Protein AF-A0A7X8QRB0-F1 (afdb_monomer_lite)

Structure (mmCIF, N/CA/C/O backbone):
data_AF-A0A7X8QRB0-F1
#
_entry.id   AF-A0A7X8QRB0-F1
#
loop_
_atom_site.group_PDB
_atom_site.id
_atom_site.type_symbol
_atom_site.label_atom_id
_atom_site.label_alt_id
_atom_site.label_comp_id
_atom_site.label_asym_id
_atom_site.label_entity_id
_atom_site.label_seq_id
_atom_site.pdbx_PDB_ins_code
_atom_site.Cartn_x
_atom_site.Cartn_y
_atom_site.Cartn_z
_atom_site.occupancy
_atom_site.B_iso_or_equiv
_atom_site.auth_seq_id
_atom_site.auth_comp_id
_atom_site.auth_asym_id
_atom_site.auth_atom_id
_atom_site.pdbx_PDB_model_num
ATOM 1 N N . MET A 1 1 ? -6.340 -2.552 20.810 1.00 59.66 1 MET A N 1
ATOM 2 C CA . MET A 1 1 ? -6.250 -3.224 19.488 1.00 59.66 1 MET A CA 1
ATOM 3 C C . MET A 1 1 ? -6.613 -2.319 18.308 1.00 59.66 1 MET A C 1
ATOM 5 O O . MET A 1 1 ? -5.740 -2.111 17.477 1.00 59.66 1 MET A O 1
ATOM 9 N N . LYS A 1 2 ? -7.814 -1.716 18.233 1.00 75.62 2 LYS A N 1
ATOM 10 C CA . LYS A 1 2 ? -8.222 -0.859 17.089 1.00 75.62 2 LYS A CA 1
ATOM 11 C C . LYS A 1 2 ? -7.241 0.289 16.769 1.00 75.62 2 LYS A C 1
ATOM 13 O O . LYS A 1 2 ? -6.899 0.493 15.609 1.00 75.62 2 LYS A O 1
ATOM 18 N N . ASN A 1 3 ? -6.697 0.962 17.787 1.00 85.38 3 ASN A N 1
ATOM 19 C CA . ASN A 1 3 ? -5.742 2.066 17.588 1.00 85.38 3 ASN A CA 1
ATOM 20 C C . ASN A 1 3 ? -4.359 1.610 17.093 1.00 85.38 3 ASN A C 1
ATOM 22 O O . ASN A 1 3 ? -3.660 2.378 16.438 1.00 85.38 3 ASN A O 1
ATOM 26 N N . PHE A 1 4 ? -3.959 0.372 17.398 1.00 90.06 4 PHE A N 1
ATOM 27 C CA . PHE A 1 4 ? -2.669 -0.174 16.969 1.00 90.06 4 PHE A CA 1
ATOM 28 C C . PHE A 1 4 ? -2.709 -0.552 15.488 1.00 90.06 4 PHE A C 1
ATOM 30 O O . PHE A 1 4 ? -1.820 -0.182 14.730 1.00 90.06 4 PHE A O 1
ATOM 37 N N . ILE A 1 5 ? -3.804 -1.194 15.069 1.00 93.62 5 ILE A N 1
ATOM 38 C CA . ILE A 1 5 ? -4.062 -1.522 13.663 1.00 93.62 5 ILE A CA 1
ATOM 39 C C . ILE A 1 5 ? -4.164 -0.238 12.834 1.00 93.62 5 ILE A C 1
ATOM 41 O O . ILE A 1 5 ? -3.535 -0.146 11.786 1.00 93.62 5 ILE A O 1
ATOM 45 N N . LYS A 1 6 ? -4.869 0.788 13.334 1.00 94.62 6 LYS A N 1
ATOM 46 C CA . LYS A 1 6 ? -4.963 2.091 12.658 1.00 94.62 6 LYS A CA 1
ATOM 47 C C . LYS A 1 6 ? -3.584 2.718 12.419 1.00 94.62 6 LYS A C 1
ATOM 49 O O . LYS A 1 6 ? -3.262 3.055 11.287 1.00 94.62 6 LYS A O 1
ATOM 54 N N . ARG A 1 7 ? -2.743 2.798 13.456 1.00 94.62 7 ARG A N 1
ATOM 55 C CA . ARG A 1 7 ? -1.371 3.327 13.334 1.00 94.62 7 ARG A CA 1
ATOM 56 C C . ARG A 1 7 ? -0.492 2.510 12.386 1.00 94.62 7 ARG A C 1
ATOM 58 O O . ARG A 1 7 ? 0.382 3.067 11.728 1.00 94.62 7 ARG A O 1
ATOM 65 N N . TRP A 1 8 ? -0.682 1.195 12.345 1.00 95.12 8 TRP A N 1
ATOM 66 C CA . TRP A 1 8 ? 0.051 0.322 11.433 1.00 95.12 8 TRP A CA 1
ATOM 67 C C . TRP A 1 8 ? -0.362 0.548 9.971 1.00 95.12 8 TRP A C 1
ATOM 69 O O . TRP A 1 8 ? 0.508 0.699 9.117 1.00 95.12 8 TRP A O 1
ATOM 79 N N . LEU A 1 9 ? -1.665 0.680 9.701 1.00 94.50 9 LEU A N 1
ATOM 80 C CA . LEU A 1 9 ? -2.189 1.004 8.370 1.00 94.50 9 LEU A CA 1
ATOM 81 C C . LEU A 1 9 ? -1.729 2.385 7.883 1.00 94.50 9 LEU A C 1
ATOM 83 O O . LEU A 1 9 ? -1.308 2.511 6.739 1.00 94.50 9 LEU A O 1
ATOM 87 N N . GLU A 1 10 ? -1.729 3.398 8.753 1.00 94.69 10 GLU A N 1
ATOM 88 C CA . GLU A 1 10 ? -1.223 4.742 8.423 1.00 94.69 10 GLU A CA 1
ATOM 89 C C . GLU A 1 10 ? 0.267 4.718 8.037 1.00 94.69 10 GLU A C 1
ATOM 91 O O . GLU A 1 10 ? 0.688 5.395 7.097 1.00 94.69 10 GLU A O 1
ATOM 96 N N . ARG A 1 11 ? 1.080 3.908 8.734 1.00 94.19 11 ARG A N 1
ATOM 97 C CA . ARG A 1 11 ? 2.496 3.712 8.383 1.00 94.19 11 ARG A CA 1
ATOM 98 C C . ARG A 1 11 ? 2.651 3.031 7.028 1.00 94.19 11 ARG A C 1
ATOM 100 O O . ARG A 1 11 ? 3.443 3.503 6.219 1.00 94.19 11 ARG A O 1
ATOM 107 N N . LEU A 1 12 ? 1.887 1.968 6.773 1.00 91.44 12 LEU A N 1
ATOM 108 C CA . LEU A 1 12 ? 1.903 1.274 5.484 1.00 91.44 12 LEU A CA 1
ATOM 109 C C . LEU A 1 12 ? 1.507 2.191 4.329 1.00 91.44 12 LEU A C 1
ATOM 111 O O . LEU A 1 12 ? 2.172 2.190 3.300 1.00 91.44 12 LEU A O 1
ATOM 115 N N . GLU A 1 13 ? 0.459 2.997 4.498 1.00 88.81 13 GLU A N 1
ATOM 116 C CA . GLU A 1 13 ? 0.024 3.950 3.478 1.00 88.81 13 GLU A CA 1
ATOM 117 C C . GLU A 1 13 ? 1.132 4.960 3.153 1.00 88.81 13 GLU A C 1
ATOM 119 O O . GLU A 1 13 ? 1.414 5.218 1.981 1.00 88.81 13 GLU A O 1
ATOM 124 N N . LYS A 1 14 ? 1.791 5.504 4.183 1.00 90.94 14 LYS A N 1
ATOM 125 C CA . LYS A 1 14 ? 2.892 6.454 4.006 1.00 90.94 14 LYS A CA 1
ATOM 126 C C . LYS A 1 14 ? 4.065 5.817 3.257 1.00 90.94 14 LYS A C 1
ATOM 128 O O . LYS A 1 14 ? 4.516 6.372 2.259 1.00 90.94 14 LYS A O 1
ATOM 133 N N . THR A 1 15 ? 4.502 4.632 3.683 1.00 88.38 15 THR A N 1
ATOM 134 C CA . THR A 1 15 ? 5.606 3.905 3.043 1.00 88.38 15 THR A CA 1
ATOM 135 C C . THR A 1 15 ? 5.268 3.493 1.609 1.00 88.38 15 THR A C 1
ATOM 137 O O . THR A 1 15 ? 6.120 3.609 0.730 1.00 88.38 15 THR A O 1
ATOM 140 N N . ASN A 1 16 ? 4.031 3.073 1.333 1.00 86.00 16 ASN A N 1
ATOM 141 C CA . ASN A 1 16 ? 3.611 2.734 -0.026 1.00 86.00 16 ASN A CA 1
ATOM 142 C C . ASN A 1 16 ? 3.650 3.955 -0.952 1.00 86.00 16 ASN A C 1
ATOM 144 O O . ASN A 1 16 ? 4.160 3.848 -2.063 1.00 86.00 16 ASN A O 1
ATOM 148 N N . LYS A 1 17 ? 3.184 5.124 -0.490 1.00 84.62 17 LYS A N 1
ATOM 149 C CA . LYS A 1 17 ? 3.259 6.371 -1.271 1.00 84.62 17 LYS A CA 1
ATOM 150 C C . LYS A 1 17 ? 4.699 6.807 -1.541 1.00 84.62 17 LYS A C 1
ATOM 152 O O . LYS A 1 17 ? 4.982 7.267 -2.641 1.00 84.62 17 LYS A O 1
ATOM 157 N N . GLU A 1 18 ? 5.591 6.672 -0.561 1.00 86.06 18 GLU A N 1
ATOM 158 C CA . GLU A 1 18 ? 7.008 7.040 -0.702 1.00 86.06 18 GLU A CA 1
ATOM 159 C C . GLU A 1 18 ? 7.751 6.144 -1.705 1.00 86.06 18 GLU A C 1
ATOM 161 O O . GLU A 1 18 ? 8.554 6.650 -2.483 1.00 86.06 18 GLU A O 1
ATOM 166 N N . ASN A 1 19 ? 7.471 4.835 -1.722 1.00 84.06 19 ASN A N 1
ATOM 167 C CA . ASN A 1 19 ? 8.211 3.879 -2.557 1.00 84.06 19 ASN A CA 1
ATOM 168 C C . ASN A 1 19 ? 7.576 3.622 -3.929 1.00 84.06 19 ASN A C 1
ATOM 170 O O . ASN A 1 19 ? 8.292 3.390 -4.900 1.00 84.06 19 ASN A O 1
ATOM 174 N N . PHE A 1 20 ? 6.246 3.643 -4.019 1.00 82.56 20 PHE A N 1
ATOM 175 C CA . PHE A 1 20 ? 5.510 3.264 -5.231 1.00 82.56 20 PHE A CA 1
ATOM 176 C C . PHE A 1 20 ? 4.742 4.434 -5.863 1.00 82.56 20 PHE A C 1
ATOM 178 O O . PHE A 1 20 ? 4.234 4.311 -6.974 1.00 82.56 20 PHE A O 1
ATOM 185 N N . GLY A 1 21 ? 4.683 5.592 -5.198 1.00 75.75 21 GLY A N 1
ATOM 186 C CA . GLY A 1 21 ? 3.969 6.764 -5.694 1.00 75.75 21 GLY A CA 1
ATOM 187 C C . GLY A 1 21 ? 2.447 6.642 -5.567 1.00 75.75 21 GLY A C 1
ATOM 188 O O . GLY A 1 21 ? 1.922 5.990 -4.665 1.00 75.75 21 GLY A O 1
ATOM 189 N N . LYS A 1 22 ? 1.721 7.347 -6.444 1.00 73.12 22 LYS A N 1
ATOM 190 C CA . LYS A 1 22 ? 0.244 7.360 -6.485 1.00 73.12 22 LYS A CA 1
ATOM 191 C C . LYS A 1 22 ? -0.339 6.418 -7.538 1.00 73.12 22 LYS A C 1
ATOM 193 O O . LYS A 1 22 ? -1.552 6.227 -7.564 1.00 73.12 22 LYS A O 1
ATOM 198 N N . GLU A 1 23 ? 0.498 5.898 -8.428 1.00 71.88 23 GLU A N 1
ATOM 199 C CA . GLU A 1 23 ? 0.045 5.039 -9.512 1.00 71.88 23 GLU A CA 1
ATOM 200 C C . GLU A 1 23 ? -0.038 3.583 -9.045 1.00 71.88 23 GLU A C 1
ATOM 202 O O . GLU A 1 23 ? 0.766 3.147 -8.217 1.00 71.88 23 GLU A O 1
ATOM 207 N N . PRO A 1 24 ? -1.023 2.820 -9.543 1.00 73.12 24 PRO A N 1
ATOM 208 C CA . PRO A 1 24 ? -1.107 1.402 -9.253 1.00 73.12 24 PRO A CA 1
ATOM 209 C C . PRO A 1 24 ? 0.141 0.684 -9.774 1.00 73.12 24 PRO A C 1
ATOM 211 O O . PRO A 1 24 ? 0.630 0.954 -10.873 1.00 73.12 24 PRO A O 1
ATOM 214 N N . LEU A 1 25 ? 0.627 -0.274 -8.986 1.00 71.56 25 LEU A N 1
ATOM 215 C CA . LEU A 1 25 ? 1.655 -1.214 -9.414 1.00 71.56 25 LEU A CA 1
ATOM 216 C C . LEU A 1 25 ? 1.063 -2.142 -10.473 1.00 71.56 25 LEU A C 1
ATOM 218 O O . LEU A 1 25 ? 0.527 -3.201 -10.160 1.00 71.56 25 LEU A O 1
ATOM 222 N N . ASP A 1 26 ? 1.137 -1.725 -11.731 1.00 73.12 26 ASP A N 1
ATOM 223 C CA . ASP A 1 26 ? 0.810 -2.589 -12.854 1.00 73.12 26 ASP A CA 1
ATOM 224 C C . ASP A 1 26 ? 2.031 -3.453 -13.193 1.00 73.12 26 ASP A C 1
ATOM 226 O O . ASP A 1 26 ? 3.139 -2.951 -13.425 1.00 73.12 26 ASP A O 1
ATOM 230 N N . CYS A 1 27 ? 1.828 -4.768 -13.244 1.00 72.12 27 CYS A N 1
ATOM 231 C CA . CYS A 1 27 ? 2.837 -5.729 -13.673 1.00 72.12 27 CYS A CA 1
ATOM 232 C C . CYS A 1 27 ? 3.360 -5.418 -15.087 1.00 72.12 27 CYS A C 1
ATOM 234 O O . CYS A 1 27 ? 4.541 -5.647 -15.364 1.00 72.12 27 CYS A O 1
ATOM 236 N N . CYS A 1 28 ? 2.540 -4.803 -15.947 1.00 71.00 28 CYS A N 1
ATOM 237 C CA . CYS A 1 28 ? 2.961 -4.346 -17.272 1.00 71.00 28 CYS A CA 1
ATOM 238 C C . CYS A 1 28 ? 3.936 -3.154 -17.210 1.00 71.00 28 CYS A C 1
ATOM 240 O O . CYS A 1 28 ? 4.816 -3.022 -18.065 1.00 71.00 28 CYS A O 1
ATOM 242 N N . SER A 1 29 ? 3.807 -2.296 -16.195 1.00 66.56 29 SER A N 1
ATOM 243 C CA . SER A 1 29 ? 4.629 -1.093 -16.001 1.00 66.56 29 SER A CA 1
ATOM 244 C C . SER A 1 29 ? 5.939 -1.394 -15.270 1.00 66.56 29 SER A C 1
ATOM 246 O O . SER A 1 29 ? 6.987 -0.852 -15.633 1.00 66.56 29 SER A O 1
ATOM 248 N N . LEU A 1 30 ? 5.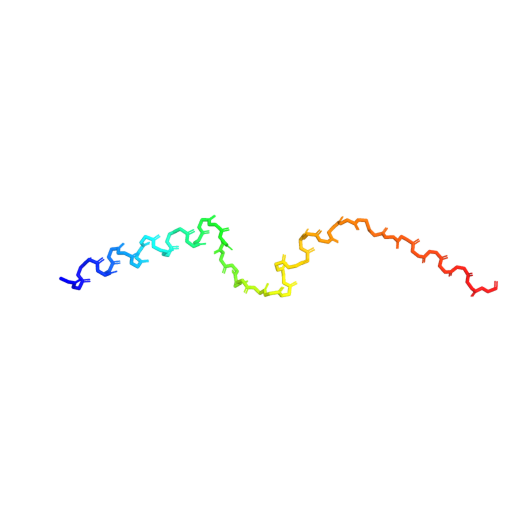91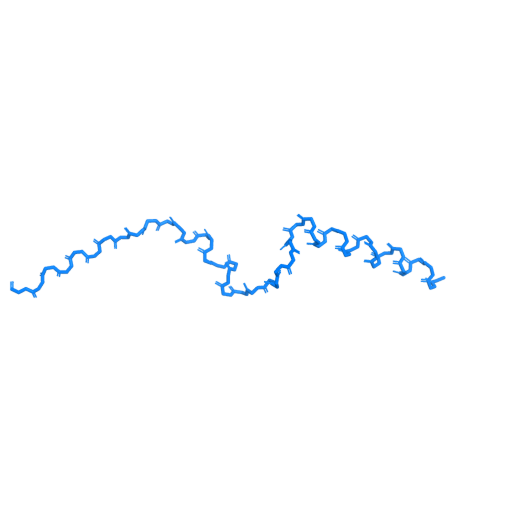2 -2.323 -14.309 1.00 66.88 30 LEU A N 1
ATOM 249 C CA . LEU A 1 30 ? 7.082 -2.744 -13.527 1.00 66.88 30 LEU A CA 1
ATOM 250 C C . LEU A 1 30 ? 8.173 -3.410 -14.388 1.00 66.88 30 LEU A C 1
ATOM 252 O O . LEU A 1 30 ? 9.361 -3.182 -14.170 1.00 66.88 30 LEU A O 1
ATOM 256 N N . GLY A 1 31 ? 7.793 -4.181 -15.413 1.00 62.53 31 GLY A N 1
ATOM 257 C CA . GLY A 1 31 ? 8.743 -4.799 -16.351 1.00 62.53 31 GLY A CA 1
ATOM 258 C C . GLY A 1 31 ? 9.244 -3.865 -17.461 1.00 62.53 31 GLY A C 1
ATOM 259 O O . GLY A 1 31 ? 10.264 -4.139 -18.099 1.00 62.53 31 GLY A O 1
ATOM 260 N N . ARG A 1 32 ? 8.553 -2.745 -17.712 1.00 61.62 32 ARG A N 1
ATOM 261 C CA . ARG A 1 32 ? 8.865 -1.827 -18.820 1.00 61.62 32 ARG A CA 1
ATOM 262 C C . ARG A 1 32 ? 10.020 -0.880 -18.505 1.00 61.62 32 ARG A C 1
ATOM 264 O O . ARG A 1 32 ? 10.782 -0.547 -19.410 1.00 61.62 32 ARG A O 1
ATOM 271 N N . GLN A 1 33 ? 10.192 -0.474 -17.244 1.00 57.81 33 GLN A N 1
ATOM 272 C CA . GLN A 1 33 ? 11.305 0.404 -16.852 1.00 57.81 33 GLN A CA 1
ATOM 273 C C . GLN A 1 33 ? 12.675 -0.288 -16.943 1.00 57.81 33 GLN A C 1
ATOM 275 O O . GLN A 1 33 ? 13.644 0.357 -17.340 1.00 57.81 33 GLN A O 1
ATOM 280 N N . ASN A 1 34 ? 12.743 -1.600 -16.696 1.00 56.28 34 ASN A N 1
ATOM 281 C CA . ASN A 1 34 ? 13.988 -2.376 -16.798 1.00 56.28 34 ASN A CA 1
ATOM 282 C C . ASN A 1 34 ? 14.401 -2.695 -18.249 1.00 56.28 34 ASN A C 1
ATOM 284 O O . ASN A 1 34 ? 15.545 -3.065 -18.492 1.00 56.28 34 ASN A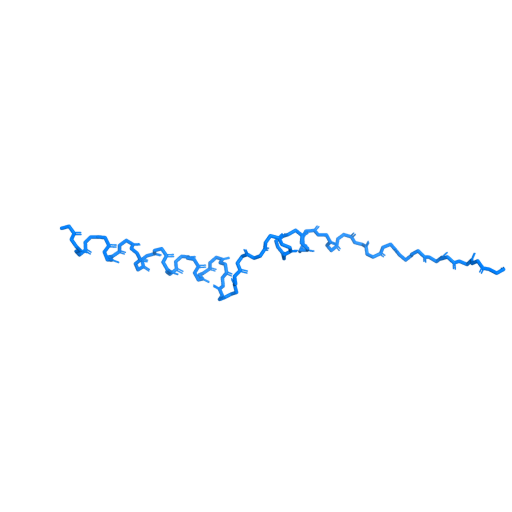 O 1
ATOM 288 N N . ASN A 1 35 ? 13.502 -2.496 -19.221 1.00 53.62 35 ASN A N 1
ATOM 289 C CA . ASN A 1 35 ? 13.737 -2.730 -20.651 1.00 53.62 35 ASN A CA 1
ATOM 290 C C . ASN A 1 35 ? 13.940 -1.429 -21.452 1.00 53.62 35 ASN A C 1
ATOM 292 O O . ASN A 1 35 ? 13.680 -1.376 -22.652 1.00 53.62 35 ASN A O 1
ATOM 296 N N . LYS A 1 36 ? 14.453 -0.362 -20.821 1.00 56.09 36 LYS A N 1
ATOM 297 C CA . LYS A 1 36 ? 15.069 0.761 -21.560 1.00 56.09 36 LYS A CA 1
ATOM 298 C C . LYS A 1 36 ? 16.477 0.421 -22.082 1.00 56.09 36 LYS A C 1
ATOM 300 O O . LYS A 1 36 ? 17.203 1.301 -22.545 1.00 56.09 36 LYS A O 1
ATOM 305 N N . SER A 1 37 ? 16.882 -0.847 -22.041 1.00 56.88 37 SER A N 1
ATOM 306 C CA . SER A 1 37 ? 18.058 -1.364 -22.731 1.00 56.88 37 SER A CA 1
ATOM 307 C C . SER A 1 37 ? 17.805 -1.397 -24.241 1.00 56.88 37 SER A C 1
ATOM 309 O O . SER A 1 37 ? 17.351 -2.380 -24.807 1.00 56.88 37 SER A O 1
ATOM 311 N N . LYS A 1 38 ? 18.165 -0.276 -24.876 1.00 57.81 38 LYS A N 1
ATOM 312 C CA . LYS A 1 38 ? 18.425 -0.095 -26.311 1.00 57.81 38 LYS A CA 1
ATOM 313 C C . LYS A 1 38 ? 17.244 -0.440 -27.222 1.00 57.81 38 LYS A C 1
ATOM 315 O O . LYS A 1 38 ? 17.020 -1.588 -27.585 1.00 57.81 38 LYS A O 1
ATOM 320 N N . ALA A 1 39 ? 16.590 0.605 -27.731 1.00 54.53 39 ALA A N 1
ATOM 321 C CA . ALA A 1 39 ? 15.900 0.523 -29.011 1.00 54.53 39 ALA A CA 1
ATOM 322 C C . ALA A 1 39 ? 16.899 0.006 -30.060 1.00 54.53 39 ALA A C 1
ATOM 324 O O . ALA A 1 39 ? 17.722 0.759 -30.584 1.00 54.53 39 ALA A O 1
ATOM 325 N N . MET A 1 40 ? 16.879 -1.299 -30.321 1.00 57.06 40 MET A N 1
ATOM 326 C CA . MET A 1 40 ? 17.586 -1.873 -31.449 1.00 57.06 40 MET A CA 1
ATOM 327 C C . MET A 1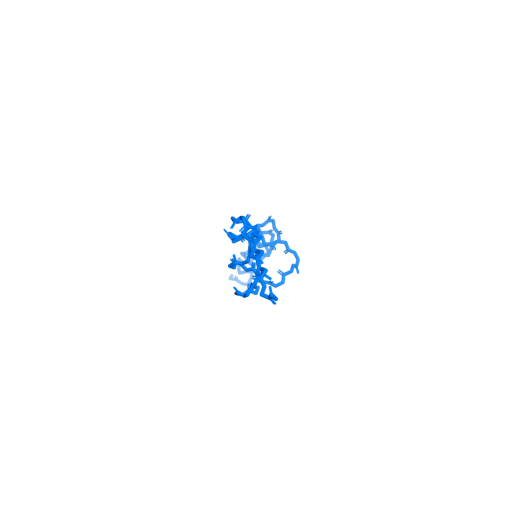 40 ? 16.847 -1.342 -32.674 1.00 57.06 40 MET A C 1
ATOM 329 O O . MET A 1 40 ? 15.729 -1.766 -32.962 1.00 57.06 40 MET A O 1
ATOM 333 N N . LYS A 1 41 ? 17.423 -0.329 -33.335 1.00 56.38 41 LYS A N 1
ATOM 334 C CA . LYS A 1 41 ? 16.961 0.139 -34.643 1.00 56.38 41 LYS A CA 1
ATOM 335 C C . LYS A 1 41 ? 17.043 -1.053 -35.588 1.00 56.38 41 LYS A C 1
ATOM 337 O O . LYS A 1 41 ? 18.101 -1.341 -36.139 1.00 56.38 41 LYS A O 1
ATOM 342 N N . ASN A 1 42 ? 15.937 -1.770 -35.735 1.00 55.06 42 ASN A N 1
ATOM 343 C CA . ASN A 1 42 ? 15.797 -2.772 -36.768 1.00 55.06 42 ASN A CA 1
ATOM 344 C C . ASN A 1 42 ? 15.595 -2.011 -38.080 1.00 55.06 42 ASN A C 1
ATOM 346 O O . 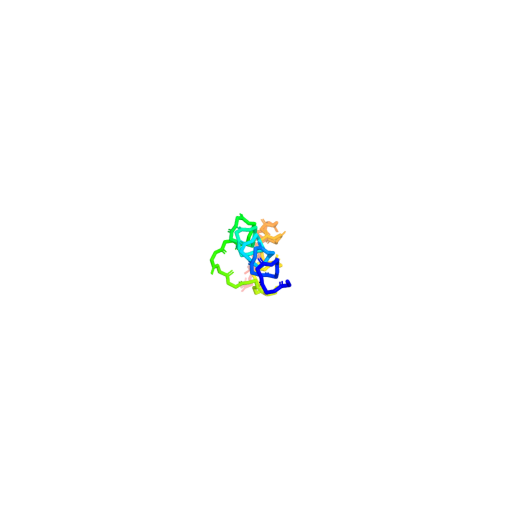ASN A 1 42 ? 14.469 -1.710 -38.471 1.00 55.06 42 ASN A O 1
ATOM 350 N N . THR A 1 43 ? 16.695 -1.613 -38.720 1.00 57.59 43 THR A N 1
ATOM 351 C CA . THR A 1 43 ? 16.664 -1.133 -40.100 1.00 57.59 43 THR A CA 1
ATOM 352 C C . THR A 1 43 ? 16.347 -2.336 -40.985 1.00 57.59 43 THR A C 1
ATOM 354 O O . THR A 1 43 ? 17.240 -2.969 -41.541 1.00 57.59 43 THR A O 1
ATOM 357 N N . GLN A 1 44 ? 15.065 -2.684 -41.099 1.00 59.34 44 GLN A N 1
ATOM 358 C CA . GLN A 1 44 ? 14.587 -3.551 -42.169 1.00 59.34 44 GLN A CA 1
ATOM 359 C C . GLN A 1 44 ? 14.590 -2.739 -43.465 1.00 59.34 44 GLN A C 1
ATOM 361 O O . GLN A 1 44 ? 13.581 -2.161 -43.857 1.00 59.34 44 GLN A O 1
ATOM 366 N N . ASN A 1 45 ? 15.741 -2.697 -44.137 1.00 55.25 45 ASN A N 1
ATOM 367 C CA . ASN A 1 45 ? 15.761 -2.421 -45.566 1.00 55.25 45 ASN A CA 1
ATOM 368 C C . ASN A 1 45 ? 15.294 -3.697 -46.269 1.00 55.25 45 ASN A C 1
ATOM 370 O O . ASN A 1 45 ? 16.058 -4.644 -46.445 1.00 55.25 45 ASN A O 1
ATOM 374 N N . ARG A 1 46 ? 14.006 -3.743 -46.608 1.00 52.91 46 ARG A N 1
ATOM 375 C CA . ARG A 1 46 ? 13.459 -4.724 -47.542 1.00 52.91 46 ARG A CA 1
ATOM 376 C C . ARG A 1 46 ? 12.789 -3.963 -48.683 1.00 52.91 46 ARG A C 1
ATOM 378 O O . ARG A 1 46 ? 11.600 -3.667 -48.608 1.00 52.91 46 ARG A O 1
ATOM 385 N N . LYS A 1 47 ? 13.578 -3.625 -49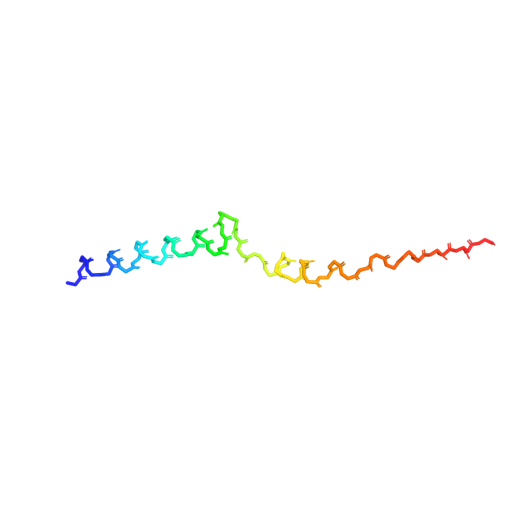.701 1.00 44.09 47 LYS A N 1
ATOM 386 C CA . LYS A 1 47 ? 13.162 -3.440 -51.094 1.00 44.09 47 LYS A CA 1
ATOM 387 C C . LYS A 1 47 ? 14.315 -3.857 -51.988 1.00 44.09 47 LYS A C 1
ATOM 389 O O . LYS A 1 47 ? 15.457 -3.494 -51.637 1.00 44.09 47 LYS A O 1
#

Secondary structure (DSSP, 8-state):
-HHHHHHHHHHHHHHHHHHH-SS---HHHHHHHTT-S----------

Radius of gyration: 20.64 Å; chains: 1; bounding box: 27×13×71 Å

Sequence (47 aa):
MKNFIKRWLERLEKTNKENFGKEPLDCCSLGRQNNKSKAMKNTQNRK

Foldseek 3Di:
DVVVVVVVVVVVVVVCCVPPNPDDPDPVVVVVVVPPPDPPPPPPPDD

pLDDT: mean 72.87, std 15.2, range [44.09, 95.12]